Protein AF-A0AB33IRD4-F1 (afdb_monomer_lite)

InterPro domains:
  IPR011335 Restriction endonuclease type II-like [SSF52980] (1-61)

Structure (mmCIF, N/CA/C/O backbone):
data_AF-A0AB33IRD4-F1
#
_entry.id   AF-A0AB33IRD4-F1
#
loop_
_atom_site.group_PDB
_atom_site.id
_atom_site.type_symbol
_atom_site.label_atom_id
_atom_site.label_alt_id
_atom_site.label_comp_id
_atom_site.label_asym_id
_atom_site.label_entity_id
_atom_site.label_seq_id
_atom_site.pdbx_PDB_ins_code
_atom_site.Cartn_x
_atom_site.Cartn_y
_atom_site.Cartn_z
_atom_site.occupancy
_atom_site.B_iso_or_equiv
_atom_site.auth_seq_id
_atom_site.auth_comp_id
_atom_site.auth_asym_id
_atom_site.auth_atom_id
_atom_site.pdbx_PDB_model_num
ATOM 1 N N . MET A 1 1 ? -14.392 -3.513 15.840 1.00 80.38 1 MET A N 1
ATOM 2 C CA . MET A 1 1 ? -15.738 -3.224 15.303 1.00 80.38 1 MET A CA 1
ATOM 3 C C . MET A 1 1 ? -16.437 -2.228 16.227 1.00 80.38 1 MET A C 1
ATOM 5 O O . MET A 1 1 ? -16.396 -2.478 17.428 1.00 80.38 1 MET A O 1
ATOM 9 N N . PRO A 1 2 ? -17.007 -1.103 15.748 1.00 84.44 2 PRO A N 1
ATOM 10 C CA . PRO A 1 2 ? -17.721 -0.159 16.613 1.00 84.44 2 PRO A CA 1
ATOM 11 C C . PRO A 1 2 ? -18.916 -0.820 17.312 1.00 84.44 2 PRO A C 1
ATOM 13 O O . PRO A 1 2 ? -19.598 -1.653 16.710 1.00 84.44 2 PRO A O 1
ATOM 16 N N . LYS A 1 3 ? -19.159 -0.442 18.575 1.00 81.56 3 LYS A N 1
ATOM 17 C CA . LYS A 1 3 ? -20.231 -1.015 19.412 1.00 81.56 3 LYS A CA 1
ATOM 18 C C . LYS A 1 3 ? -21.638 -0.556 19.005 1.00 81.56 3 LYS A C 1
ATOM 20 O O . LYS A 1 3 ? -22.599 -1.258 19.282 1.00 81.56 3 LYS A O 1
ATOM 25 N N . THR A 1 4 ? -21.754 0.587 18.329 1.00 89.12 4 THR A N 1
ATOM 26 C CA . THR A 1 4 ? -23.026 1.129 17.827 1.00 89.12 4 THR A CA 1
ATOM 27 C C . THR A 1 4 ? -23.057 1.053 16.304 1.00 89.12 4 THR A C 1
ATOM 29 O O . THR A 1 4 ? -22.045 1.313 15.648 1.00 89.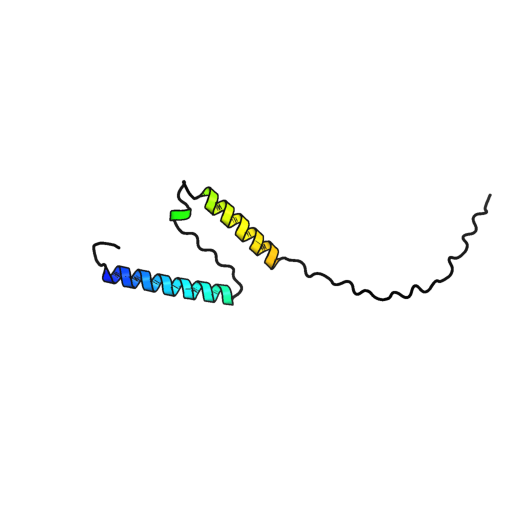12 4 THR A O 1
ATOM 32 N N . ASN A 1 5 ? -24.228 0.742 15.739 1.00 87.81 5 ASN A N 1
ATOM 33 C CA . ASN A 1 5 ? -24.462 0.677 14.293 1.00 87.81 5 ASN A CA 1
ATOM 34 C C . ASN A 1 5 ? -23.525 -0.315 13.569 1.00 87.81 5 ASN A C 1
ATOM 36 O O . ASN A 1 5 ? -22.974 -0.042 12.501 1.00 87.81 5 ASN A O 1
ATOM 40 N N . THR A 1 6 ? -23.288 -1.465 14.202 1.00 91.88 6 THR A N 1
ATOM 41 C CA . THR A 1 6 ? -22.310 -2.463 13.763 1.00 91.88 6 THR A CA 1
ATOM 42 C C . THR A 1 6 ? -22.586 -2.960 12.345 1.00 91.88 6 THR A C 1
ATOM 44 O O . THR A 1 6 ? -21.667 -2.956 11.531 1.00 91.88 6 THR A O 1
ATOM 47 N N . GLU A 1 7 ? -23.831 -3.308 12.007 1.00 92.44 7 GLU A N 1
ATOM 48 C CA . GLU A 1 7 ? -24.198 -3.779 10.661 1.00 92.44 7 GLU A CA 1
ATOM 49 C C . GLU A 1 7 ? -23.876 -2.758 9.565 1.00 92.44 7 GLU A C 1
ATOM 51 O O . GLU A 1 7 ? -23.288 -3.107 8.537 1.00 92.44 7 GLU A O 1
ATOM 56 N N . PHE A 1 8 ? -24.190 -1.480 9.803 1.00 93.44 8 PHE A N 1
ATOM 57 C CA . PHE A 1 8 ? -23.830 -0.398 8.890 1.00 93.44 8 PHE A CA 1
ATOM 58 C C . PHE A 1 8 ? -22.320 -0.342 8.671 1.00 93.44 8 PHE A C 1
ATOM 60 O O . PHE A 1 8 ? -21.863 -0.281 7.529 1.00 93.44 8 PHE A O 1
ATOM 67 N N . TRP A 1 9 ? -21.535 -0.395 9.750 1.00 94.06 9 TRP A N 1
ATOM 68 C CA . TRP A 1 9 ? -20.080 -0.363 9.656 1.00 94.06 9 TRP A CA 1
ATOM 69 C C . TRP A 1 9 ? -19.521 -1.597 8.946 1.00 94.06 9 TRP A C 1
ATOM 71 O O . TRP A 1 9 ? -18.611 -1.438 8.136 1.00 94.06 9 TRP A O 1
ATOM 81 N N . VAL A 1 10 ? -20.081 -2.797 9.159 1.00 93.81 10 VAL A N 1
ATOM 82 C CA . VAL A 1 10 ? -19.644 -4.015 8.445 1.00 93.81 10 VAL A CA 1
ATOM 83 C C . VAL A 1 10 ? -19.869 -3.818 6.952 1.00 93.81 10 VAL A C 1
ATOM 85 O O . VAL A 1 10 ? -18.950 -3.985 6.148 1.00 93.81 10 VAL A O 1
ATOM 88 N N . LYS A 1 11 ? -21.083 -3.402 6.576 1.00 95.38 11 LYS A N 1
ATOM 89 C CA . LYS A 1 11 ? -21.456 -3.179 5.179 1.00 95.38 11 LYS A CA 1
ATOM 90 C C . LYS A 1 11 ? -20.600 -2.089 4.534 1.00 95.38 11 LYS A C 1
ATOM 92 O O . LYS A 1 11 ? -20.163 -2.249 3.395 1.00 95.38 11 LYS A O 1
ATOM 97 N N . LYS A 1 12 ? -20.334 -0.999 5.256 1.00 94.88 12 LYS A N 1
ATOM 98 C CA . LYS A 1 12 ? -19.508 0.116 4.781 1.00 94.88 12 LYS A CA 1
ATOM 99 C C . LYS A 1 12 ? -18.058 -0.307 4.564 1.00 94.88 12 LYS A C 1
ATOM 101 O O . LYS A 1 12 ? -17.517 -0.020 3.502 1.00 94.88 12 LYS A O 1
ATOM 106 N N . ILE A 1 13 ? -17.455 -1.007 5.525 1.00 95.31 13 ILE A N 1
ATOM 107 C CA . ILE A 1 13 ? -16.074 -1.495 5.415 1.00 95.31 13 ILE A CA 1
ATOM 108 C C . ILE A 1 13 ? -15.956 -2.460 4.236 1.00 95.31 13 ILE A C 1
ATOM 110 O O . ILE A 1 13 ? -15.090 -2.268 3.387 1.00 95.31 13 ILE A O 1
ATOM 114 N N . ARG A 1 14 ? -16.872 -3.430 4.118 1.00 95.94 14 ARG A N 1
ATOM 115 C CA . ARG A 1 14 ? -16.882 -4.384 3.000 1.00 95.94 14 ARG A CA 1
ATOM 116 C C . ARG A 1 14 ? -17.004 -3.682 1.646 1.00 95.94 14 ARG A C 1
ATOM 118 O O . ARG A 1 14 ? -16.269 -4.001 0.721 1.00 95.94 14 ARG A O 1
ATOM 125 N N . ARG A 1 15 ? -17.910 -2.706 1.527 1.00 97.19 15 ARG A N 1
ATOM 126 C CA . ARG A 1 15 ? -18.081 -1.937 0.286 1.00 97.19 15 ARG A CA 1
ATOM 127 C C . ARG A 1 15 ? -16.857 -1.086 -0.045 1.00 97.19 15 ARG A C 1
ATOM 129 O O . ARG A 1 15 ? -16.548 -0.922 -1.219 1.00 97.19 15 ARG A O 1
ATOM 136 N N . ASN A 1 16 ? -16.190 -0.525 0.961 1.00 96.56 16 ASN A N 1
ATOM 137 C CA . ASN A 1 16 ? -14.955 0.219 0.741 1.00 96.56 16 ASN A CA 1
ATOM 138 C C . ASN A 1 16 ? -13.851 -0.700 0.216 1.00 96.56 16 ASN A C 1
ATOM 140 O O . ASN A 1 16 ? -13.277 -0.379 -0.811 1.00 96.56 16 ASN A O 1
ATOM 144 N N . GLN A 1 17 ? -13.656 -1.875 0.821 1.00 95.56 17 GLN A N 1
ATOM 145 C CA . GLN A 1 17 ? -12.677 -2.857 0.341 1.00 95.56 17 GLN A CA 1
ATOM 146 C C . GLN A 1 17 ? -12.934 -3.295 -1.106 1.00 95.56 17 GLN A C 1
ATOM 148 O O . GLN A 1 17 ? -11.993 -3.398 -1.888 1.00 95.56 17 GLN A O 1
ATOM 153 N N . GLU A 1 18 ? -14.198 -3.538 -1.472 1.00 97.44 18 GLU A N 1
ATOM 154 C CA . GLU A 1 18 ? -14.541 -3.902 -2.852 1.00 97.44 18 GLU A CA 1
ATOM 155 C C . GLU A 1 18 ? -14.210 -2.769 -3.825 1.00 97.44 18 GLU A C 1
ATOM 157 O O . GLU A 1 18 ? -13.534 -2.981 -4.828 1.00 97.44 18 GLU A O 1
ATOM 162 N N . ARG A 1 19 ? -14.608 -1.538 -3.481 1.00 97.12 19 ARG A N 1
ATOM 163 C CA . ARG A 1 19 ? -14.317 -0.361 -4.302 1.00 97.12 19 ARG A CA 1
ATOM 164 C C . ARG A 1 19 ? -12.813 -0.140 -4.460 1.00 97.12 19 ARG A C 1
ATOM 166 O O . ARG A 1 19 ? -12.370 0.169 -5.560 1.00 97.12 19 ARG A O 1
ATOM 173 N N . ASP A 1 20 ? -12.041 -0.290 -3.389 1.00 96.50 20 ASP A N 1
ATOM 174 C CA . ASP A 1 20 ? -10.592 -0.090 -3.423 1.00 96.50 20 ASP A CA 1
ATOM 175 C C . ASP A 1 20 ? -9.931 -1.102 -4.373 1.00 96.50 20 ASP A C 1
ATOM 177 O O . ASP A 1 20 ? -9.096 -0.718 -5.193 1.00 96.50 20 ASP A O 1
ATOM 181 N N . ARG A 1 21 ? -10.380 -2.367 -4.353 1.00 95.62 21 ARG A N 1
ATOM 182 C CA . ARG A 1 21 ? -9.924 -3.400 -5.296 1.00 95.62 21 ARG A CA 1
ATOM 183 C C . ARG A 1 21 ? -10.265 -3.043 -6.743 1.00 95.62 21 ARG A C 1
ATOM 185 O O . ARG A 1 21 ? -9.394 -3.116 -7.606 1.00 95.62 21 ARG A O 1
ATOM 192 N N . GLU A 1 22 ? -11.506 -2.641 -7.012 1.00 97.31 22 GLU A N 1
ATOM 193 C CA . GLU A 1 22 ? -11.934 -2.237 -8.358 1.00 97.31 22 GLU A CA 1
ATOM 194 C C . GLU A 1 22 ? -11.112 -1.052 -8.887 1.00 97.31 22 GLU A C 1
ATOM 196 O O . GLU A 1 22 ? -10.742 -1.018 -10.060 1.00 97.31 22 GLU A O 1
ATOM 201 N N . VAL A 1 23 ? -10.820 -0.067 -8.033 1.00 96.88 23 VAL A N 1
ATOM 202 C CA . VAL A 1 23 ? -10.019 1.107 -8.403 1.00 96.88 23 VAL A CA 1
ATOM 203 C C . VAL A 1 23 ? -8.576 0.706 -8.698 1.00 96.88 23 VAL A C 1
ATOM 205 O O . VAL A 1 23 ? -8.047 1.114 -9.729 1.00 96.88 23 VAL A O 1
ATOM 208 N N . GLN A 1 24 ? -7.957 -0.128 -7.859 1.00 95.94 24 GLN A N 1
ATOM 209 C CA . GLN A 1 24 ? -6.599 -0.626 -8.098 1.00 95.94 24 GLN A CA 1
ATOM 210 C C . GLN A 1 24 ? -6.496 -1.393 -9.421 1.00 95.94 24 GLN A C 1
ATOM 212 O O . GLN A 1 24 ? -5.569 -1.158 -10.192 1.00 95.94 24 GLN A O 1
ATOM 217 N N . GLN A 1 25 ? -7.473 -2.251 -9.727 1.00 96.06 25 GLN A N 1
ATOM 218 C CA . GLN A 1 25 ? -7.516 -2.982 -10.996 1.00 96.06 25 GLN A CA 1
ATOM 219 C C . GLN A 1 25 ? -7.639 -2.045 -12.202 1.00 96.06 25 GLN A C 1
ATOM 221 O O . GLN A 1 25 ? -6.948 -2.236 -13.200 1.00 96.06 25 GLN A O 1
ATOM 226 N N . LYS A 1 26 ? -8.485 -1.012 -12.113 1.00 97.44 26 LYS A N 1
ATOM 227 C CA . LYS A 1 26 ? -8.638 -0.016 -13.185 1.00 97.44 26 LYS A CA 1
ATOM 228 C C . LYS A 1 26 ? -7.360 0.788 -13.406 1.00 97.44 26 LYS A C 1
ATOM 230 O O . LYS A 1 26 ? -6.982 0.999 -14.552 1.00 97.44 26 LYS A O 1
ATOM 235 N N . LEU A 1 27 ? -6.697 1.209 -12.329 1.00 96.44 27 LEU A N 1
ATOM 236 C CA . LEU A 1 27 ? -5.424 1.928 -12.408 1.00 96.44 27 LEU A CA 1
ATOM 237 C C . LEU A 1 27 ? -4.345 1.060 -13.065 1.00 96.44 27 LEU A C 1
ATOM 239 O O . LEU A 1 27 ? -3.709 1.509 -14.015 1.00 96.44 27 LEU A O 1
ATOM 243 N N . ALA A 1 28 ? -4.218 -0.200 -12.643 1.00 93.44 28 ALA A N 1
ATOM 244 C CA . ALA A 1 28 ? -3.274 -1.141 -13.240 1.00 93.44 28 ALA A CA 1
ATOM 245 C C . ALA A 1 28 ? -3.562 -1.391 -14.731 1.00 93.44 28 ALA A C 1
ATOM 247 O O . ALA A 1 28 ? -2.644 -1.385 -15.545 1.00 93.44 28 ALA A O 1
ATOM 248 N N . ALA A 1 29 ? -4.835 -1.538 -15.117 1.00 95.75 29 ALA A N 1
ATOM 249 C CA . ALA A 1 29 ? -5.232 -1.707 -16.519 1.00 95.75 29 ALA A CA 1
ATOM 250 C C . ALA A 1 29 ? -4.903 -0.485 -17.397 1.00 95.75 29 ALA A C 1
ATOM 252 O O . ALA A 1 29 ? -4.720 -0.623 -18.603 1.00 95.75 29 ALA A O 1
ATOM 253 N N . MET A 1 30 ? -4.812 0.704 -16.800 1.00 95.62 30 MET A N 1
ATOM 254 C CA . MET A 1 30 ? -4.376 1.937 -17.460 1.00 95.62 30 MET A CA 1
ATOM 255 C C . MET A 1 30 ? -2.846 2.115 -17.451 1.00 95.62 30 MET A C 1
ATOM 257 O O . MET A 1 30 ? -2.360 3.139 -17.922 1.00 95.62 30 MET A O 1
ATOM 261 N N . GLY A 1 31 ? -2.093 1.149 -16.914 1.00 92.19 31 GLY A N 1
ATOM 262 C CA . GLY A 1 31 ? -0.635 1.209 -16.804 1.00 92.19 31 GLY A CA 1
ATOM 263 C C . GLY A 1 31 ? -0.123 2.026 -15.617 1.00 92.19 31 GLY A C 1
ATOM 264 O O . GLY A 1 31 ? 1.058 2.353 -15.578 1.00 92.19 31 GLY A O 1
ATOM 265 N N . TRP A 1 32 ? -0.977 2.375 -14.649 1.00 94.69 32 TRP A N 1
ATOM 266 C CA . TRP A 1 32 ? -0.544 3.079 -13.442 1.00 94.69 32 TRP A CA 1
ATOM 267 C C . TR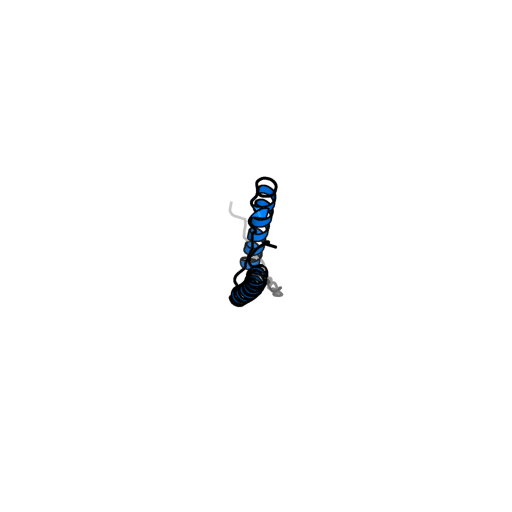P A 1 32 ? -0.083 2.109 -12.358 1.00 94.69 32 TRP A C 1
ATOM 269 O O . TRP A 1 32 ? -0.797 1.172 -11.990 1.00 94.69 32 TRP A O 1
ATOM 279 N N . HIS A 1 33 ? 1.057 2.422 -11.749 1.00 93.56 33 HIS A N 1
ATOM 280 C CA . HIS A 1 33 ? 1.507 1.793 -10.512 1.00 93.56 33 HIS A CA 1
ATOM 281 C C . HIS A 1 33 ? 0.774 2.408 -9.310 1.00 93.56 33 HIS A C 1
ATOM 283 O O . HIS A 1 33 ? 0.762 3.626 -9.133 1.00 93.56 33 HIS A O 1
ATOM 289 N N . SER A 1 34 ? 0.147 1.579 -8.470 1.00 93.25 34 SER A N 1
ATOM 290 C CA . SER A 1 34 ? -0.610 2.025 -7.290 1.00 93.25 34 SER A CA 1
ATOM 291 C C . SER A 1 34 ? 0.027 1.501 -6.006 1.00 93.25 34 SER A C 1
ATOM 293 O O . SER A 1 34 ? 0.195 0.295 -5.841 1.00 93.25 34 SER A O 1
ATOM 295 N N . VAL A 1 35 ? 0.349 2.402 -5.074 1.00 94.38 35 VAL A N 1
ATOM 296 C CA . VAL A 1 35 ? 0.914 2.058 -3.761 1.00 94.38 35 VAL A CA 1
ATOM 297 C C . VAL A 1 35 ? -0.025 2.548 -2.662 1.00 94.38 35 VAL A C 1
ATOM 299 O O . VAL A 1 35 ? -0.400 3.719 -2.625 1.00 94.38 35 VAL A O 1
ATOM 302 N N . THR A 1 36 ? -0.421 1.657 -1.751 1.00 94.69 36 THR A N 1
ATOM 303 C CA . THR A 1 36 ? -1.300 1.987 -0.618 1.00 94.69 36 THR A CA 1
ATOM 304 C C . THR A 1 36 ? -0.498 2.089 0.672 1.00 94.69 36 THR A C 1
ATOM 306 O O . THR A 1 36 ? 0.191 1.145 1.051 1.00 94.69 36 THR A O 1
ATOM 309 N N . ILE A 1 37 ? -0.634 3.218 1.371 1.00 95.44 37 ILE A N 1
ATOM 310 C CA . ILE A 1 37 ? -0.006 3.456 2.674 1.00 95.44 37 ILE A CA 1
ATOM 311 C C . ILE A 1 37 ? -1.100 3.703 3.708 1.00 95.44 37 ILE A C 1
ATOM 313 O O . ILE A 1 37 ? -1.881 4.648 3.595 1.00 95.44 37 ILE A O 1
ATOM 317 N N . TRP A 1 38 ? -1.152 2.857 4.730 1.00 95.56 38 TRP A N 1
ATOM 318 C CA . TRP A 1 38 ? -2.098 2.973 5.833 1.00 95.56 38 TRP A CA 1
ATOM 319 C C . TRP A 1 38 ? -1.607 3.955 6.898 1.00 95.56 38 TRP A C 1
ATOM 321 O O . TRP A 1 38 ? -0.411 4.076 7.160 1.00 95.56 38 TRP A O 1
ATOM 331 N N . GLU A 1 39 ? -2.542 4.586 7.612 1.00 96.25 39 GLU A N 1
ATOM 332 C CA . GLU A 1 39 ? -2.226 5.537 8.689 1.00 96.25 39 GLU A CA 1
ATOM 333 C C . GLU A 1 39 ? -1.292 4.951 9.763 1.00 96.25 39 GLU A C 1
ATOM 335 O O . GLU A 1 39 ? -0.445 5.647 10.323 1.00 96.25 39 GLU A O 1
ATOM 340 N N . CYS A 1 40 ? -1.406 3.649 10.044 1.00 95.00 40 CYS A N 1
ATOM 341 C CA . CYS A 1 40 ? -0.611 2.980 11.065 1.00 95.00 40 CYS A CA 1
ATOM 342 C C . CYS A 1 40 ? 0.866 2.871 10.671 1.00 95.00 40 CYS A C 1
ATOM 344 O O . CYS A 1 40 ? 1.720 2.859 11.557 1.00 95.00 40 CYS A O 1
ATOM 346 N N . GLN A 1 41 ? 1.162 2.860 9.370 1.00 95.12 41 GLN A N 1
ATOM 347 C CA . GLN A 1 41 ? 2.517 2.819 8.825 1.00 95.12 41 GLN A CA 1
ATOM 348 C C . GLN A 1 41 ? 3.207 4.187 8.927 1.00 95.12 41 GLN A C 1
ATOM 350 O O . GLN A 1 41 ? 4.427 4.268 9.010 1.00 95.12 41 GLN A O 1
ATOM 355 N N . LEU A 1 42 ? 2.432 5.269 9.025 1.00 95.75 42 LEU A N 1
ATOM 356 C CA . LEU A 1 42 ? 2.947 6.631 9.187 1.00 95.75 42 LEU A CA 1
ATOM 357 C C . LEU A 1 42 ? 3.150 7.037 10.654 1.00 95.75 42 LEU A C 1
ATOM 359 O O . LEU A 1 42 ? 3.641 8.134 10.937 1.00 95.75 42 LEU A O 1
ATOM 363 N N . LYS A 1 43 ? 2.810 6.163 11.609 1.00 96.88 43 LYS A N 1
ATOM 364 C CA . LYS A 1 43 ? 3.060 6.411 13.036 1.00 96.88 43 LYS A CA 1
ATOM 365 C C . LYS A 1 43 ? 4.567 6.459 13.322 1.00 96.88 43 LYS A C 1
ATOM 367 O O . LYS A 1 43 ? 5.311 5.696 12.707 1.00 96.88 43 LYS A O 1
ATOM 372 N N . PRO A 1 44 ? 5.034 7.254 14.309 1.00 96.69 44 PRO A N 1
ATOM 373 C CA . PRO A 1 44 ? 6.464 7.489 14.546 1.00 96.69 44 PRO A CA 1
ATOM 374 C C . PRO A 1 44 ? 7.329 6.224 14.619 1.00 96.69 44 PRO A C 1
ATOM 376 O O . PRO A 1 44 ? 8.433 6.212 14.091 1.00 96.69 44 PRO A O 1
ATOM 379 N N . LYS A 1 45 ? 6.800 5.139 15.203 1.00 95.25 45 LYS A N 1
ATOM 380 C CA . LYS A 1 45 ? 7.495 3.850 15.336 1.00 95.25 45 LYS A CA 1
ATOM 381 C C . LYS A 1 45 ? 7.804 3.165 13.995 1.00 95.25 45 LYS A C 1
ATOM 383 O O . LYS A 1 45 ? 8.810 2.478 13.898 1.00 95.25 45 LYS A O 1
ATOM 388 N N . ALA A 1 46 ? 6.930 3.305 12.998 1.00 94.38 46 ALA A N 1
ATOM 389 C CA . ALA A 1 46 ? 7.021 2.602 11.713 1.00 94.38 46 ALA A CA 1
ATOM 390 C C . ALA A 1 46 ? 7.308 3.537 10.526 1.00 94.38 46 ALA A C 1
ATOM 392 O O . ALA A 1 46 ? 7.580 3.066 9.422 1.00 94.38 46 ALA A O 1
ATOM 393 N N . ARG A 1 47 ? 7.256 4.856 10.747 1.00 96.31 47 ARG A N 1
ATOM 394 C CA . ARG A 1 47 ? 7.301 5.868 9.690 1.00 96.31 47 ARG A CA 1
ATOM 395 C C . ARG A 1 47 ? 8.568 5.785 8.852 1.00 96.31 47 ARG A C 1
ATOM 397 O O . ARG A 1 47 ? 8.459 5.672 7.640 1.00 96.31 47 ARG A O 1
ATOM 404 N N . ASN A 1 48 ? 9.744 5.819 9.479 1.00 97.00 48 ASN A N 1
ATOM 405 C CA . ASN A 1 48 ? 11.009 5.836 8.735 1.00 97.00 48 ASN A CA 1
ATOM 406 C C . ASN A 1 48 ? 11.166 4.565 7.890 1.00 97.00 48 ASN A C 1
ATOM 408 O O . ASN A 1 48 ? 11.375 4.665 6.688 1.00 97.00 48 ASN A O 1
ATOM 412 N N . GLN A 1 49 ? 10.905 3.394 8.480 1.00 97.00 49 GLN A N 1
ATOM 413 C CA . GLN A 1 49 ? 10.928 2.118 7.760 1.00 97.00 49 GLN A CA 1
ATOM 414 C C . GLN A 1 49 ? 9.962 2.098 6.566 1.00 97.00 49 GLN A C 1
ATOM 416 O O . GLN A 1 49 ? 10.294 1.596 5.491 1.00 97.00 49 GLN A O 1
ATOM 421 N N . THR A 1 50 ? 8.755 2.639 6.744 1.00 96.75 50 THR A N 1
ATOM 422 C CA . THR A 1 50 ? 7.748 2.711 5.677 1.00 96.75 50 THR A CA 1
ATOM 423 C C . THR A 1 50 ? 8.224 3.610 4.541 1.00 96.75 50 THR A C 1
ATOM 425 O O . THR A 1 50 ? 8.089 3.237 3.380 1.00 96.75 50 THR A O 1
ATOM 428 N N . LEU A 1 51 ? 8.799 4.771 4.862 1.00 96.88 51 LEU A N 1
ATOM 429 C CA . LEU A 1 51 ? 9.297 5.719 3.866 1.00 96.88 51 LEU A CA 1
ATOM 430 C C . LEU A 1 51 ? 10.510 5.175 3.103 1.00 96.88 51 LEU A C 1
ATOM 432 O O . LEU A 1 51 ? 10.569 5.340 1.890 1.00 96.88 51 LEU A O 1
ATOM 436 N N . GLU A 1 52 ? 11.431 4.486 3.774 1.00 97.56 52 GLU A N 1
ATOM 437 C CA . GLU A 1 52 ? 12.565 3.818 3.120 1.00 97.56 52 GLU A CA 1
ATOM 438 C C . GLU A 1 52 ? 12.089 2.729 2.152 1.00 97.56 52 GLU A C 1
ATOM 440 O O . GLU A 1 52 ? 12.502 2.693 0.994 1.00 97.56 52 GLU A O 1
ATOM 445 N N . SER A 1 53 ? 11.148 1.890 2.594 1.00 96.06 53 SER A N 1
ATOM 446 C CA . SER A 1 53 ? 10.575 0.828 1.753 1.00 96.06 53 SER A CA 1
ATOM 447 C C . SER A 1 53 ? 9.813 1.405 0.554 1.00 96.06 53 SER A C 1
ATOM 449 O O . SER A 1 53 ? 9.869 0.862 -0.551 1.00 96.06 53 SER A O 1
ATOM 451 N N . LEU A 1 54 ? 9.117 2.530 0.757 1.00 96.50 54 LEU A N 1
ATOM 452 C CA . LEU A 1 54 ? 8.430 3.259 -0.305 1.00 96.50 54 LEU A CA 1
ATOM 453 C C . LEU A 1 54 ? 9.424 3.823 -1.323 1.00 96.50 54 LEU A C 1
ATOM 455 O O . LEU A 1 54 ? 9.222 3.641 -2.519 1.00 96.50 54 LEU A O 1
ATOM 459 N N . ALA A 1 55 ? 10.493 4.476 -0.861 1.00 97.00 55 ALA A N 1
ATOM 460 C CA . ALA A 1 55 ? 11.524 5.034 -1.731 1.00 97.00 55 ALA A CA 1
ATOM 461 C C . ALA A 1 55 ? 12.179 3.944 -2.590 1.00 97.00 55 ALA A C 1
ATOM 463 O O . ALA A 1 55 ? 12.309 4.119 -3.799 1.00 97.00 55 ALA A O 1
ATOM 464 N N . PHE A 1 56 ? 12.508 2.798 -1.986 1.00 96.25 56 PHE A N 1
ATOM 465 C CA . PHE A 1 56 ? 13.019 1.636 -2.711 1.00 96.25 56 PHE A CA 1
ATOM 466 C C . PHE A 1 56 ? 12.036 1.163 -3.791 1.00 96.25 56 PHE A C 1
ATOM 468 O O . PHE A 1 56 ? 12.408 1.036 -4.952 1.00 96.25 56 PHE A O 1
ATOM 475 N N . THR A 1 57 ? 10.762 0.982 -3.435 1.00 95.19 57 THR A N 1
ATOM 476 C CA . THR A 1 57 ? 9.722 0.527 -4.375 1.00 95.19 57 THR A CA 1
ATOM 477 C C . THR A 1 57 ? 9.562 1.486 -5.557 1.00 95.19 57 THR A C 1
ATOM 479 O O . THR A 1 57 ? 9.460 1.051 -6.700 1.00 95.19 57 THR A O 1
ATOM 482 N N . LEU A 1 58 ? 9.559 2.797 -5.297 1.00 95.19 58 LEU A N 1
ATOM 483 C CA . LEU A 1 58 ? 9.456 3.814 -6.344 1.00 95.19 58 LEU A CA 1
ATOM 484 C C . LEU A 1 58 ? 10.676 3.812 -7.269 1.00 95.19 58 LEU A C 1
ATOM 486 O O . LEU A 1 58 ? 10.516 3.984 -8.474 1.00 95.19 58 LEU A O 1
ATOM 490 N N . ASN A 1 59 ? 11.876 3.595 -6.725 1.00 95.25 59 ASN A N 1
ATOM 491 C CA . ASN A 1 59 ? 13.089 3.468 -7.525 1.00 95.25 59 ASN A CA 1
ATOM 492 C C . ASN A 1 59 ? 13.041 2.236 -8.439 1.00 95.25 59 ASN A C 1
ATOM 494 O O . ASN A 1 59 ? 13.350 2.347 -9.620 1.00 95.25 59 ASN A O 1
ATOM 498 N N . GLU A 1 60 ? 12.609 1.086 -7.921 1.00 92.25 60 GLU A N 1
ATOM 499 C CA . GLU A 1 60 ? 12.457 -0.131 -8.727 1.00 92.25 60 GLU A CA 1
ATOM 500 C C . GLU A 1 60 ? 11.450 0.062 -9.864 1.00 92.25 60 GLU A C 1
ATOM 502 O O . GLU A 1 60 ? 11.749 -0.264 -11.010 1.00 92.25 60 GLU A O 1
ATOM 507 N N . ILE A 1 61 ? 10.288 0.658 -9.572 1.00 91.94 61 ILE A N 1
ATOM 508 C CA . ILE A 1 61 ? 9.283 1.000 -10.589 1.00 91.94 61 ILE A CA 1
ATOM 509 C C . ILE A 1 61 ? 9.891 1.916 -11.656 1.00 91.94 61 ILE A C 1
ATOM 511 O O . ILE A 1 61 ? 9.774 1.649 -12.850 1.00 91.94 61 ILE A O 1
ATOM 515 N N . TYR A 1 62 ? 10.596 2.966 -11.230 1.00 91.81 62 TYR A N 1
ATOM 516 C CA . TYR A 1 62 ? 11.250 3.895 -12.144 1.00 91.81 62 TYR A CA 1
ATOM 517 C C . TYR A 1 62 ? 12.250 3.182 -13.063 1.00 91.81 62 TYR A C 1
ATOM 519 O O . TYR A 1 62 ? 12.217 3.392 -14.275 1.00 91.81 62 TYR A O 1
ATOM 527 N N . LEU A 1 63 ? 13.110 2.323 -12.508 1.00 90.25 63 LEU A N 1
ATOM 528 C CA . LEU A 1 63 ? 14.103 1.574 -13.277 1.00 90.25 63 LEU A CA 1
ATOM 529 C C . LEU A 1 63 ? 13.465 0.574 -14.241 1.00 90.25 63 LEU A C 1
ATOM 531 O O . LEU A 1 63 ? 13.969 0.417 -15.348 1.00 90.25 63 LEU A O 1
ATOM 535 N N . GLN A 1 64 ? 12.369 -0.082 -13.858 1.00 86.56 64 GLN A N 1
ATOM 536 C CA . GLN A 1 64 ? 11.629 -0.974 -14.752 1.00 86.56 64 GLN A CA 1
ATOM 537 C C . GLN A 1 64 ? 11.053 -0.204 -15.942 1.00 86.56 64 GLN A C 1
ATOM 539 O O . GLN A 1 64 ? 11.322 -0.566 -17.091 1.00 86.56 64 GLN A O 1
ATOM 544 N N . ASP A 1 65 ? 10.345 0.894 -15.668 1.00 86.25 65 ASP A N 1
ATOM 545 C CA . ASP A 1 65 ? 9.690 1.719 -16.685 1.00 86.25 65 AS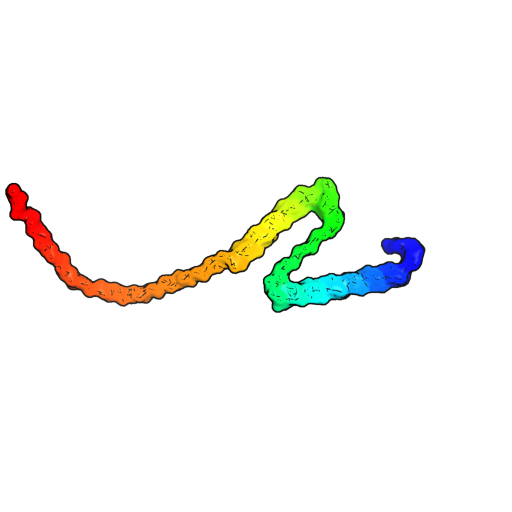P A CA 1
ATOM 546 C C . ASP A 1 65 ? 10.701 2.411 -17.624 1.00 86.25 65 ASP A C 1
ATOM 548 O O . ASP A 1 65 ? 10.405 2.643 -18.796 1.00 86.25 65 ASP A O 1
ATOM 552 N N . HIS A 1 66 ? 11.910 2.715 -17.132 1.00 84.06 66 HIS A N 1
ATOM 553 C CA . HIS A 1 66 ? 12.970 3.412 -17.876 1.00 84.06 66 HIS A CA 1
ATOM 554 C C . HIS A 1 66 ? 14.139 2.502 -18.276 1.00 84.06 66 HIS A C 1
ATOM 556 O O . HIS A 1 66 ? 15.181 2.997 -18.719 1.00 84.06 66 HIS A O 1
ATOM 562 N N . SER A 1 67 ? 13.998 1.181 -18.131 1.00 76.44 67 SER A N 1
ATOM 563 C CA . SER A 1 67 ? 15.043 0.245 -18.540 1.00 76.44 67 SER A CA 1
ATOM 564 C C . SER A 1 67 ? 15.272 0.360 -20.052 1.00 76.44 67 SER A C 1
ATOM 566 O O . SER A 1 67 ? 14.372 0.195 -20.878 1.00 76.44 67 SER A O 1
ATOM 568 N N . VAL A 1 68 ? 16.498 0.733 -20.420 1.00 65.12 68 VAL A N 1
ATOM 569 C CA . VAL A 1 68 ? 16.900 0.982 -21.807 1.00 65.12 68 VAL A CA 1
ATOM 570 C C . VAL A 1 68 ? 16.728 -0.303 -22.616 1.00 65.12 68 VAL A C 1
ATOM 572 O O . VAL A 1 68 ? 17.160 -1.376 -22.190 1.00 65.12 68 VAL A O 1
ATOM 575 N N . ARG A 1 69 ? 16.125 -0.200 -23.808 1.00 61.50 69 ARG A N 1
ATOM 576 C CA . ARG A 1 69 ? 16.103 -1.305 -24.776 1.00 61.50 69 ARG A CA 1
ATOM 577 C C . ARG A 1 69 ? 17.543 -1.734 -25.036 1.00 61.50 69 ARG A C 1
ATOM 579 O O . ARG A 1 69 ? 18.350 -0.937 -25.503 1.00 61.50 69 ARG A O 1
ATOM 586 N N . HIS A 1 70 ? 17.860 -2.983 -24.728 1.00 56.75 70 HIS A N 1
ATOM 587 C CA . HIS A 1 70 ? 19.126 -3.581 -25.113 1.00 56.75 70 HIS A CA 1
ATOM 588 C C . HIS A 1 70 ? 19.184 -3.581 -26.641 1.00 56.75 70 HIS A C 1
ATOM 590 O O . HIS A 1 70 ? 18.444 -4.302 -27.308 1.00 56.75 70 HIS A O 1
ATOM 596 N N . TYR A 1 71 ? 20.025 -2.727 -27.213 1.00 58.09 71 TYR A N 1
ATOM 597 C CA . TYR A 1 71 ? 20.339 -2.819 -28.628 1.00 58.09 71 TYR A CA 1
ATOM 598 C C . TYR A 1 71 ? 21.185 -4.079 -28.791 1.00 58.09 71 TYR A C 1
ATOM 600 O O . TYR A 1 71 ? 22.316 -4.142 -28.309 1.00 58.09 71 TYR A O 1
ATOM 608 N N . THR A 1 72 ? 20.624 -5.110 -29.414 1.00 59.78 72 THR A N 1
ATOM 609 C CA . THR A 1 72 ? 21.421 -6.238 -29.885 1.00 59.78 72 THR A CA 1
ATOM 610 C C . THR A 1 72 ? 22.247 -5.709 -31.046 1.00 59.78 72 THR A C 1
ATOM 612 O O . THR A 1 72 ? 21.684 -5.353 -32.078 1.00 59.78 72 THR A O 1
ATOM 615 N N . ILE A 1 73 ? 23.561 -5.588 -30.865 1.00 65.25 73 ILE A N 1
ATOM 616 C CA . ILE A 1 73 ? 24.471 -5.404 -31.995 1.00 65.25 73 ILE A CA 1
ATOM 617 C C . ILE A 1 73 ? 24.489 -6.764 -32.696 1.00 65.25 73 ILE A C 1
ATOM 619 O O . ILE A 1 73 ? 24.930 -7.730 -32.070 1.00 65.25 73 ILE A O 1
ATOM 623 N N . PRO A 1 74 ? 23.960 -6.895 -33.924 1.00 63.59 74 PRO A N 1
ATOM 624 C CA . PRO A 1 74 ? 24.130 -8.127 -34.673 1.00 63.59 74 PRO A CA 1
ATOM 625 C C . PRO A 1 74 ? 25.633 -8.337 -34.856 1.00 63.59 74 PRO A C 1
ATOM 627 O O . PRO A 1 74 ? 26.336 -7.396 -35.234 1.00 63.59 74 PRO A O 1
ATOM 630 N N . GLU A 1 75 ? 26.133 -9.544 -34.593 1.00 64.12 75 GLU A N 1
ATOM 631 C CA . GLU A 1 75 ? 27.392 -9.977 -35.198 1.00 64.12 75 GLU A CA 1
ATOM 632 C C . GLU A 1 75 ? 27.151 -10.017 -36.710 1.00 64.12 75 GLU A C 1
ATOM 634 O O . GLU A 1 75 ? 26.767 -11.030 -37.285 1.00 64.12 75 GLU A O 1
ATOM 639 N N . GLU A 1 76 ? 27.283 -8.866 -37.367 1.00 56.34 76 GLU A N 1
ATOM 640 C CA . GLU A 1 76 ? 27.617 -8.872 -38.776 1.00 56.34 76 GLU A CA 1
ATOM 641 C C . GLU A 1 76 ? 28.990 -9.528 -38.850 1.00 56.34 76 GLU A C 1
ATOM 643 O O . GLU A 1 76 ? 29.963 -8.978 -38.322 1.00 56.34 76 GLU A O 1
ATOM 648 N N . ASP A 1 77 ? 29.057 -10.695 -39.492 1.00 54.47 77 ASP A N 1
ATOM 649 C CA . ASP A 1 77 ? 30.281 -11.221 -40.085 1.00 54.47 77 ASP A CA 1
ATOM 650 C C . ASP A 1 77 ? 30.814 -10.140 -41.033 1.00 54.47 77 ASP A C 1
ATOM 652 O O . ASP A 1 77 ? 30.566 -10.128 -42.241 1.00 54.47 77 ASP A O 1
ATOM 656 N N . ARG A 1 78 ? 31.517 -9.157 -40.469 1.00 51.94 78 ARG A N 1
ATOM 657 C CA . ARG A 1 78 ? 32.309 -8.207 -41.226 1.00 51.94 78 ARG A CA 1
ATOM 658 C C . ARG A 1 78 ? 33.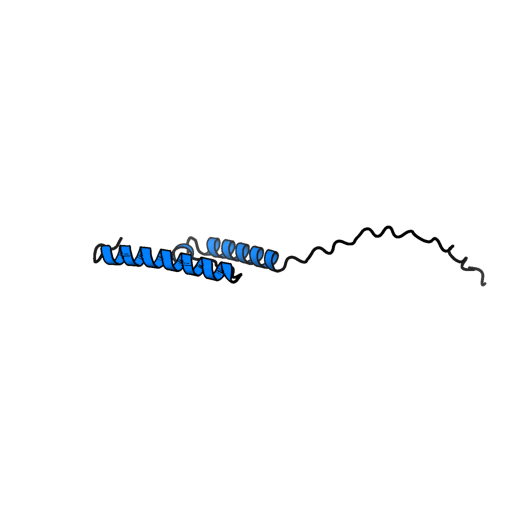439 -9.031 -41.796 1.00 51.94 78 ARG A C 1
ATOM 660 O O . ARG A 1 78 ? 34.483 -9.193 -41.167 1.00 51.94 78 ARG A O 1
ATOM 667 N N . GLN A 1 79 ? 33.220 -9.570 -42.988 1.00 56.00 79 GLN A N 1
ATOM 668 C CA . GLN A 1 79 ? 34.298 -10.051 -43.821 1.00 56.00 79 GLN A CA 1
ATOM 669 C C . GLN A 1 79 ? 35.232 -8.857 -44.026 1.00 56.00 79 GLN A C 1
ATOM 671 O O . GLN A 1 79 ? 34.935 -7.943 -44.792 1.00 56.00 79 GLN A O 1
ATOM 676 N N . MET A 1 80 ? 36.313 -8.814 -43.244 1.00 58.47 80 MET A N 1
ATOM 677 C CA . MET A 1 80 ? 37.351 -7.806 -43.386 1.00 58.47 80 MET A CA 1
ATOM 678 C C . MET A 1 80 ? 37.945 -7.983 -44.778 1.00 58.47 80 MET A C 1
ATOM 680 O O . MET A 1 80 ? 38.717 -8.910 -45.020 1.00 58.47 80 MET A O 1
ATOM 684 N N . VAL A 1 81 ? 37.544 -7.128 -45.715 1.00 62.41 81 VAL A N 1
ATOM 685 C CA . VAL A 1 81 ? 38.213 -7.028 -47.006 1.00 62.41 81 VAL A CA 1
ATOM 686 C C . VAL A 1 81 ? 39.526 -6.312 -46.722 1.00 62.41 81 VAL A C 1
ATOM 688 O O . VAL A 1 81 ? 39.547 -5.111 -46.458 1.00 62.41 81 VAL A O 1
ATOM 691 N N . ALA A 1 82 ? 40.607 -7.087 -46.664 1.00 58.12 82 ALA A N 1
ATOM 692 C CA . ALA A 1 82 ? 41.959 -6.579 -46.522 1.00 58.12 82 ALA A CA 1
ATOM 693 C C . ALA A 1 82 ? 42.348 -5.854 -47.817 1.00 58.12 82 ALA A C 1
ATOM 695 O O . ALA A 1 82 ? 42.934 -6.451 -48.715 1.00 58.12 82 ALA A O 1
ATOM 696 N N . GLU A 1 83 ? 42.004 -4.574 -47.938 1.00 65.19 83 GLU A N 1
ATOM 697 C CA . GLU A 1 83 ? 42.835 -3.713 -48.771 1.00 65.19 83 GLU A CA 1
ATOM 698 C C . GLU A 1 83 ? 44.203 -3.611 -48.091 1.00 65.19 83 GLU A C 1
ATOM 700 O O . GLU A 1 83 ? 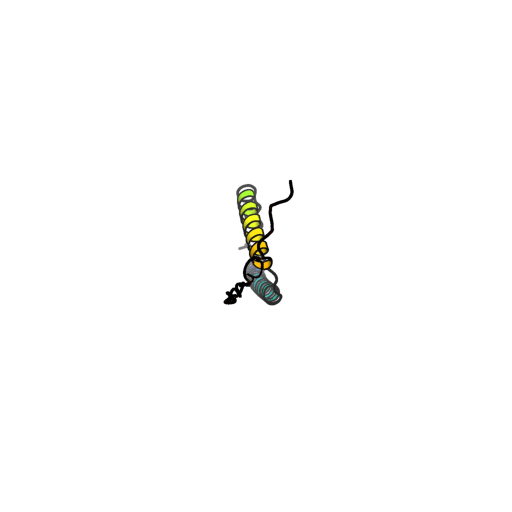44.307 -3.340 -46.890 1.00 65.19 83 GLU A O 1
ATOM 705 N N . GLU A 1 84 ? 45.252 -3.926 -48.849 1.00 65.69 84 GLU A N 1
ATOM 706 C CA . GLU A 1 84 ? 46.625 -3.869 -48.364 1.00 65.69 84 GLU A CA 1
ATOM 707 C C . GLU A 1 84 ? 46.947 -2.442 -47.911 1.00 65.69 84 GLU A C 1
ATOM 709 O O . GLU A 1 84 ? 46.688 -1.468 -48.621 1.00 65.69 84 GLU A O 1
ATOM 714 N N . VAL A 1 85 ? 47.504 -2.316 -46.703 1.00 63.91 85 VAL A N 1
ATOM 715 C CA . VAL A 1 85 ? 47.899 -1.025 -46.132 1.00 63.91 85 VAL A CA 1
ATOM 716 C C . VAL A 1 85 ? 48.891 -0.360 -47.094 1.00 63.91 85 VAL A C 1
ATOM 718 O O . VAL A 1 85 ? 49.947 -0.945 -47.354 1.00 63.91 85 VAL A O 1
ATOM 721 N N . PRO A 1 86 ? 48.604 0.843 -47.627 1.00 61.19 86 PRO A N 1
ATOM 722 C CA . PRO A 1 86 ? 49.522 1.494 -48.546 1.00 61.19 86 PRO A CA 1
ATOM 723 C C . PRO A 1 86 ? 50.824 1.818 -47.800 1.00 61.19 86 PRO A C 1
ATOM 725 O O . PRO A 1 86 ? 50.772 2.352 -46.685 1.00 61.19 86 PRO A O 1
ATOM 728 N N . PRO A 1 87 ? 52.001 1.510 -48.373 1.00 58.16 87 PRO A N 1
ATOM 729 C CA . PRO A 1 87 ? 53.262 1.794 -47.713 1.00 58.16 87 PRO A CA 1
ATOM 730 C C . PRO A 1 87 ? 53.451 3.313 -47.644 1.00 58.16 87 PRO A C 1
ATOM 732 O O . PRO A 1 87 ? 53.724 3.976 -48.645 1.00 58.16 87 PRO A O 1
ATOM 735 N N . TYR A 1 88 ? 53.291 3.879 -46.448 1.00 58.69 88 TYR A N 1
ATOM 736 C CA . TYR A 1 88 ? 53.688 5.255 -46.178 1.00 58.69 88 TYR A CA 1
ATOM 737 C C . TYR A 1 88 ? 55.212 5.343 -46.282 1.00 58.69 88 TYR A C 1
ATOM 739 O O . TYR A 1 88 ? 55.939 4.746 -45.492 1.00 58.69 88 TYR A O 1
ATOM 747 N N . ASN A 1 89 ? 55.687 6.081 -47.285 1.00 55.28 89 ASN A N 1
ATOM 748 C CA . ASN A 1 89 ? 57.105 6.297 -47.541 1.00 55.28 89 ASN A CA 1
ATOM 749 C C . ASN A 1 89 ? 57.678 7.287 -46.508 1.00 55.28 89 ASN A C 1
ATOM 751 O O . ASN A 1 89 ? 57.623 8.503 -46.696 1.00 55.28 89 ASN A O 1
ATOM 755 N N . ILE A 1 90 ? 58.180 6.764 -45.390 1.00 56.00 90 ILE A N 1
ATOM 756 C CA . ILE A 1 90 ? 59.005 7.503 -44.426 1.00 56.00 90 ILE A CA 1
ATOM 757 C C . ILE A 1 90 ? 60.438 7.547 -44.942 1.00 56.00 90 ILE A C 1
ATOM 759 O O . ILE A 1 90 ? 61.284 6.811 -44.467 1.00 56.00 90 ILE A O 1
ATOM 763 N N . ASP A 1 91 ? 60.682 8.421 -45.915 1.00 52.75 91 ASP A N 1
ATOM 764 C CA . ASP A 1 91 ? 62.019 8.931 -46.219 1.00 52.75 91 ASP A CA 1
ATOM 765 C C . ASP A 1 91 ? 61.898 10.316 -46.864 1.00 52.75 91 ASP A C 1
ATOM 767 O O . ASP A 1 91 ? 61.837 10.473 -48.086 1.00 52.75 91 ASP A O 1
ATOM 771 N N . ARG A 1 92 ? 61.872 11.354 -46.024 1.00 44.19 92 ARG A N 1
ATOM 772 C CA . ARG A 1 92 ? 62.401 12.667 -46.398 1.00 44.19 92 ARG A CA 1
ATOM 773 C C . ARG A 1 92 ? 63.193 13.248 -45.231 1.00 44.19 92 ARG A 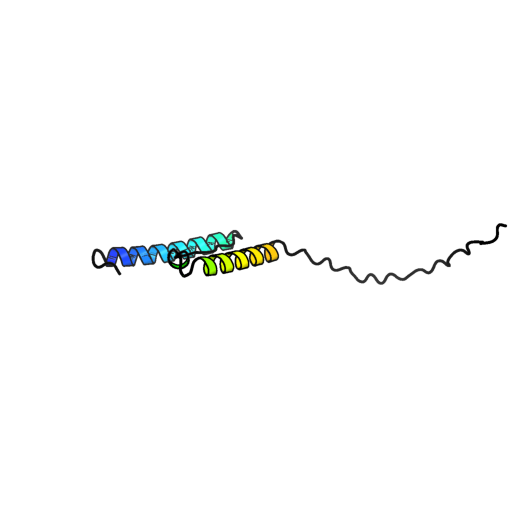C 1
ATOM 775 O O . ARG A 1 92 ? 62.626 13.580 -44.194 1.00 44.19 92 ARG A O 1
ATOM 782 N N . ILE A 1 93 ? 64.501 13.269 -45.484 1.00 44.38 93 ILE A N 1
ATOM 783 C CA . ILE A 1 93 ? 65.587 14.064 -44.893 1.00 44.38 93 ILE A CA 1
ATOM 784 C C . ILE A 1 93 ? 65.109 15.448 -44.449 1.00 44.38 93 ILE A C 1
ATOM 786 O O . ILE A 1 93 ? 64.375 16.085 -45.242 1.00 44.38 93 ILE A O 1
#

Radius of gyration: 31.12 Å; chains: 1; bounding box: 90×25×68 Å

Secondary structure (DSSP, 8-state):
--SSSHHHHHHHHHHHHHHHHHHHHHHHHTT-------GGGGSHHHHHHHHHHHHHHHHHHHHHHTPPP-------------PPPP-------

Sequence (93 aa):
MPKTNTEFWVKKIRRNQERDREVQQKLAAMGWHSVTIWECQLKPKARNQTLESLAFTLNEIYLQDHSVRHYTIPEEDRQMVAEEVPPYNIDRI

pLDDT: mean 83.87, std 16.59, range [44.19, 97.56]

Foldseek 3Di:
DDPPPVVVVVVVVVVVVVVVVVVCVVCVVVVHDDDDDDPVCCPPVNNVVSVVVVVVVVVVVVCVVPVDPPPPPPPPPPPPPDPDDPDDDPDDD

Organism: NCBI:txid3236793